Protein AF-M6HQH5-F1 (afdb_monomer_lite)

Organism: NCBI:txid1001601

Sequence (99 aa):
MQAGFLMLETGLSRLKNTINVAVKNLMDYIVGTIAFFSVGFALMFGLSYEGWIGTNHFFLTGLKTGKDFSFFYSKSRLWERRRQLFLERLLNVLNFLHI

Structure (mmCIF, N/CA/C/O backbone):
data_AF-M6HQH5-F1
#
_entry.id   AF-M6HQH5-F1
#
loop_
_atom_site.group_PDB
_atom_site.id
_atom_site.type_symbol
_atom_site.label_atom_id
_atom_site.label_alt_id
_atom_site.label_comp_id
_atom_site.label_asym_id
_atom_site.label_entity_id
_atom_site.label_seq_id
_atom_site.pdbx_PDB_ins_code
_atom_site.Cartn_x
_atom_site.Cartn_y
_atom_site.Cartn_z
_atom_site.occupancy
_atom_site.B_iso_or_equiv
_atom_site.auth_seq_id
_atom_site.auth_comp_id
_atom_site.auth_asym_id
_atom_site.auth_atom_id
_atom_site.pdbx_PDB_model_num
ATOM 1 N N . MET A 1 1 ? -3.352 6.024 3.872 1.00 77.62 1 MET A N 1
ATOM 2 C CA . MET A 1 1 ? -4.691 6.665 3.884 1.00 77.62 1 MET A CA 1
ATOM 3 C C . MET A 1 1 ? -5.801 5.655 4.172 1.00 77.62 1 MET A C 1
ATOM 5 O O . MET A 1 1 ? -6.638 5.957 5.005 1.00 77.62 1 MET A O 1
ATOM 9 N N . GLN A 1 2 ? -5.757 4.454 3.582 1.00 69.19 2 GLN A N 1
ATOM 10 C CA . GLN A 1 2 ? -6.715 3.348 3.788 1.00 69.19 2 GLN A CA 1
ATOM 11 C C . GLN A 1 2 ? -7.039 3.040 5.270 1.00 69.19 2 GLN A C 1
ATOM 13 O O . GLN A 1 2 ? -8.203 2.992 5.641 1.00 69.19 2 GLN A O 1
ATOM 18 N N . ALA A 1 3 ? -6.031 2.952 6.149 1.00 75.00 3 ALA A N 1
ATOM 19 C CA . ALA A 1 3 ? -6.250 2.675 7.578 1.00 75.00 3 ALA A CA 1
ATOM 20 C C . ALA A 1 3 ? -7.000 3.790 8.342 1.00 75.00 3 ALA A C 1
ATOM 22 O O . ALA A 1 3 ? -7.769 3.504 9.253 1.00 75.00 3 ALA A O 1
ATOM 23 N N . GLY A 1 4 ? -6.800 5.059 7.968 1.00 78.62 4 GLY A N 1
ATOM 24 C CA . GLY A 1 4 ? -7.497 6.186 8.601 1.00 78.62 4 GLY A CA 1
ATOM 25 C C . GLY A 1 4 ? -8.951 6.298 8.145 1.00 78.62 4 GLY A C 1
ATOM 26 O O . GLY A 1 4 ? -9.834 6.555 8.955 1.00 78.62 4 GLY A O 1
ATOM 27 N N . PHE A 1 5 ? -9.208 6.035 6.861 1.00 76.44 5 PHE A N 1
ATOM 28 C CA . PHE A 1 5 ? -10.564 5.981 6.315 1.00 76.44 5 PHE A CA 1
ATOM 29 C C . PHE A 1 5 ? -11.361 4.816 6.915 1.00 76.44 5 PHE A C 1
ATOM 31 O O . PHE A 1 5 ? -12.475 5.021 7.381 1.00 76.44 5 PHE A O 1
ATOM 38 N N . LEU A 1 6 ? -10.735 3.641 7.032 1.00 79.81 6 LEU A N 1
ATOM 39 C CA . LEU A 1 6 ? -11.294 2.482 7.725 1.00 79.81 6 LEU A CA 1
ATOM 40 C C . LEU A 1 6 ? -11.733 2.830 9.156 1.00 79.81 6 LEU A C 1
ATOM 42 O O . LEU A 1 6 ? -12.853 2.511 9.540 1.00 79.81 6 LEU A O 1
ATOM 46 N N . MET A 1 7 ? -10.882 3.487 9.951 1.00 79.94 7 MET A N 1
ATOM 47 C CA . MET A 1 7 ? -11.209 3.849 11.339 1.00 79.94 7 MET A CA 1
ATOM 48 C C . MET A 1 7 ? -12.382 4.837 11.427 1.00 79.94 7 MET A C 1
ATOM 50 O O . MET A 1 7 ? -13.250 4.693 12.285 1.00 79.94 7 MET A O 1
ATOM 54 N N . LEU A 1 8 ? -12.440 5.815 10.520 1.00 82.81 8 LEU A N 1
ATOM 55 C CA . LEU A 1 8 ? -13.539 6.781 10.465 1.00 82.81 8 LEU A CA 1
ATOM 56 C C . LEU A 1 8 ? -14.853 6.127 10.014 1.00 82.81 8 LEU A C 1
ATOM 58 O O . LEU A 1 8 ? -15.891 6.338 10.634 1.00 82.81 8 LEU A O 1
ATOM 62 N N . GLU A 1 9 ? -14.821 5.296 8.975 1.00 77.06 9 GLU A N 1
ATOM 63 C CA . GLU A 1 9 ? -16.019 4.656 8.424 1.00 77.06 9 GLU A CA 1
ATOM 64 C C . GLU A 1 9 ? -16.584 3.588 9.371 1.00 77.06 9 GLU A C 1
ATOM 66 O O . GLU A 1 9 ? -17.797 3.469 9.551 1.00 77.06 9 GLU A O 1
ATOM 71 N N . THR A 1 10 ? -15.705 2.854 10.056 1.00 78.31 10 THR A N 1
ATOM 72 C CA . THR A 1 10 ? -16.108 1.901 11.097 1.00 78.31 10 THR A CA 1
ATOM 73 C C . THR A 1 10 ? -16.654 2.613 12.334 1.00 78.31 10 THR A C 1
ATOM 75 O O . THR A 1 10 ? -17.684 2.183 12.853 1.00 78.31 10 THR A O 1
ATOM 78 N N . GL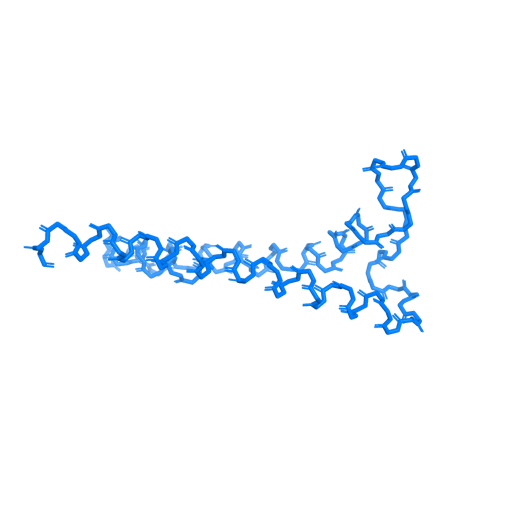Y A 1 11 ? -16.065 3.740 12.749 1.00 80.44 11 GLY A N 1
ATOM 79 C CA . GLY A 1 11 ? -16.539 4.548 13.879 1.00 80.44 11 GLY A CA 1
ATOM 80 C C . GLY A 1 11 ? -17.888 5.247 13.656 1.00 80.44 11 GLY A C 1
ATOM 81 O O . GLY A 1 11 ? -18.633 5.447 14.612 1.00 80.44 11 GLY A O 1
ATOM 82 N N . LEU A 1 12 ? -18.236 5.576 12.407 1.00 78.19 12 LEU A N 1
ATOM 83 C CA . LEU A 1 12 ? -19.527 6.184 12.043 1.00 78.19 12 LEU A CA 1
ATOM 84 C C . LEU A 1 12 ? -20.623 5.150 11.725 1.00 78.19 12 LEU A C 1
ATOM 86 O O . LEU A 1 12 ? -21.802 5.492 11.610 1.00 78.19 12 LEU A O 1
ATOM 90 N N . SER A 1 13 ? -20.256 3.876 11.580 1.00 75.88 13 SER A N 1
ATOM 91 C CA . SER A 1 13 ? -21.199 2.795 11.289 1.00 75.88 13 SER A CA 1
ATOM 92 C C . SER A 1 13 ? -21.919 2.295 12.551 1.00 75.88 13 SER A C 1
ATOM 94 O O . SER A 1 13 ? -21.360 2.253 13.645 1.00 75.88 13 SER A O 1
ATOM 96 N N . ARG A 1 14 ? -23.180 1.861 12.416 1.00 78.38 14 ARG A N 1
ATOM 97 C CA . ARG A 1 14 ? -23.923 1.236 13.528 1.00 78.38 14 ARG A CA 1
ATOM 98 C C . ARG A 1 14 ? -23.223 -0.051 13.976 1.00 78.38 14 ARG A C 1
ATOM 100 O O . ARG A 1 14 ? -22.975 -0.908 13.132 1.00 78.38 14 ARG A O 1
ATOM 107 N N . LEU A 1 15 ? -23.082 -0.244 15.295 1.00 68.81 15 LEU A N 1
ATOM 108 C CA . LEU A 1 15 ? -22.401 -1.383 15.948 1.00 68.81 15 LEU A CA 1
ATOM 109 C C . LEU A 1 15 ? -22.713 -2.765 15.344 1.00 68.81 15 LEU A C 1
ATOM 111 O O . LEU A 1 15 ? -21.844 -3.626 15.267 1.00 68.81 15 LEU A O 1
ATOM 115 N N . LYS A 1 16 ? -23.952 -2.978 14.886 1.00 78.44 16 LYS A N 1
ATOM 116 C CA . LYS A 1 16 ? -24.411 -4.254 14.310 1.00 78.44 16 LYS A CA 1
ATOM 117 C C . LYS A 1 16 ? -23.807 -4.557 12.928 1.00 78.44 16 LYS A C 1
ATOM 119 O O . LYS A 1 16 ? -23.722 -5.716 12.550 1.00 78.44 16 LYS A O 1
ATOM 124 N N . ASN A 1 17 ? -23.384 -3.526 12.191 1.00 78.38 17 ASN A N 1
ATOM 125 C CA . ASN A 1 17 ? -22.846 -3.616 10.828 1.00 78.38 17 ASN A CA 1
ATOM 126 C C . ASN A 1 17 ? -21.380 -3.167 10.721 1.00 78.38 17 ASN A C 1
ATOM 128 O O . ASN A 1 17 ? -20.784 -3.304 9.652 1.00 78.38 17 ASN A O 1
ATOM 132 N N . THR A 1 18 ? -20.786 -2.669 11.808 1.00 77.25 18 THR A N 1
ATOM 133 C CA . THR A 1 18 ? -19.409 -2.158 11.847 1.00 77.25 18 THR A CA 1
ATOM 134 C C . THR A 1 18 ? -18.379 -3.169 11.372 1.00 77.25 18 THR A C 1
ATOM 136 O O . THR A 1 18 ? -17.514 -2.834 10.567 1.00 77.25 18 THR A O 1
ATOM 139 N N . ILE A 1 19 ? -18.514 -4.430 11.786 1.00 82.38 19 ILE A N 1
ATOM 140 C CA . ILE A 1 19 ? -17.605 -5.506 11.369 1.00 82.38 19 ILE A CA 1
ATOM 141 C C . ILE A 1 19 ? -17.691 -5.731 9.854 1.00 82.38 19 ILE A C 1
ATOM 143 O O . ILE A 1 19 ? -16.672 -5.899 9.193 1.00 82.38 19 ILE A O 1
ATOM 147 N N . ASN A 1 20 ? -18.890 -5.668 9.275 1.00 85.00 20 ASN A N 1
ATOM 148 C CA . ASN A 1 20 ? -19.078 -5.909 7.847 1.00 85.00 20 ASN A CA 1
ATOM 149 C C . ASN A 1 20 ? -18.482 -4.781 6.984 1.00 85.00 20 ASN A C 1
ATOM 151 O O . ASN A 1 20 ? -17.968 -5.036 5.899 1.00 85.00 20 ASN A O 1
ATOM 155 N N . VAL A 1 21 ? -18.530 -3.537 7.469 1.00 83.94 21 VAL A N 1
ATOM 156 C CA . VAL A 1 21 ? -17.904 -2.376 6.811 1.00 83.94 21 VAL A CA 1
ATOM 157 C C . VAL A 1 21 ? -16.379 -2.420 6.957 1.00 83.94 21 VAL A C 1
ATOM 159 O O . VAL A 1 21 ? -15.659 -2.154 5.994 1.00 83.94 21 VAL A O 1
ATOM 162 N N . ALA A 1 22 ? -15.879 -2.828 8.129 1.00 81.25 22 ALA A N 1
ATOM 163 C CA . ALA A 1 22 ? -14.449 -2.995 8.376 1.00 81.25 22 ALA A CA 1
ATOM 164 C C . ALA A 1 22 ? -13.829 -4.059 7.460 1.00 81.25 22 ALA A C 1
ATOM 166 O O . AL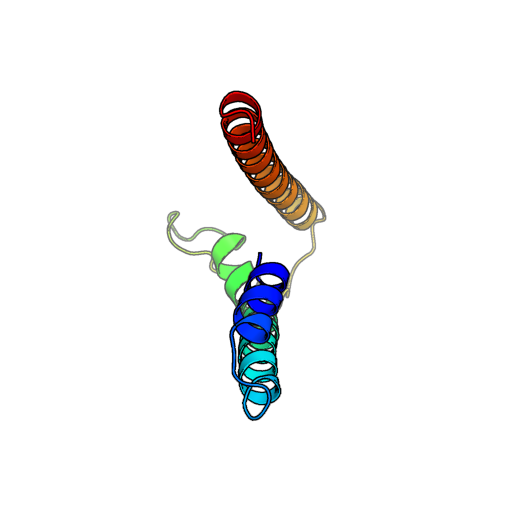A A 1 22 ? -12.797 -3.830 6.832 1.00 81.25 22 ALA A O 1
ATOM 167 N N . VAL A 1 23 ? -14.481 -5.221 7.363 1.00 85.56 23 VAL A N 1
ATOM 168 C CA . VAL A 1 23 ? -13.994 -6.355 6.570 1.00 85.56 23 VAL A CA 1
ATOM 169 C C . VAL A 1 23 ? -13.957 -6.013 5.084 1.00 85.56 23 VAL A C 1
ATOM 171 O O . VAL A 1 23 ? -12.982 -6.351 4.427 1.00 85.56 23 VAL A O 1
ATOM 174 N N . LYS A 1 24 ? -14.953 -5.302 4.545 1.00 82.88 24 LYS A N 1
ATOM 175 C CA . LYS A 1 24 ? -14.959 -4.906 3.125 1.00 82.88 24 LYS A CA 1
ATOM 176 C C . LYS A 1 24 ? -13.789 -3.991 2.772 1.00 82.88 24 LYS A C 1
ATOM 178 O O . LYS A 1 24 ? -13.018 -4.321 1.881 1.00 82.88 24 LYS A O 1
ATOM 183 N N . ASN A 1 25 ? -13.582 -2.925 3.543 1.00 83.88 25 ASN A N 1
ATOM 184 C CA . ASN A 1 25 ? -12.455 -2.014 3.335 1.00 83.88 25 ASN A CA 1
ATOM 185 C C . ASN A 1 25 ? -11.093 -2.704 3.506 1.00 83.88 25 ASN A C 1
ATOM 187 O O . ASN A 1 25 ? -10.135 -2.398 2.796 1.00 83.88 25 ASN A O 1
ATOM 191 N N . LEU A 1 26 ? -10.996 -3.663 4.431 1.00 86.06 26 LEU A N 1
ATOM 192 C CA . LEU A 1 26 ? -9.791 -4.472 4.581 1.00 86.06 26 LEU A CA 1
ATOM 193 C C . LEU A 1 26 ? -9.572 -5.398 3.375 1.00 86.06 26 LEU A C 1
ATOM 195 O O . LEU A 1 26 ? -8.446 -5.526 2.897 1.00 86.06 26 LEU A O 1
ATOM 199 N N . MET A 1 27 ? -10.631 -6.025 2.863 1.00 86.81 27 MET A N 1
ATOM 200 C CA . MET A 1 27 ? -10.556 -6.897 1.691 1.00 86.81 27 MET A CA 1
ATOM 201 C C . MET A 1 27 ? -10.179 -6.117 0.433 1.00 86.81 27 MET A C 1
ATOM 203 O O . MET A 1 27 ? -9.318 -6.577 -0.312 1.00 86.81 27 MET A O 1
ATOM 207 N N . ASP A 1 28 ? -10.720 -4.916 0.238 1.00 87.12 28 ASP A N 1
ATOM 208 C CA . ASP A 1 28 ? -10.347 -4.051 -0.885 1.00 87.12 28 ASP A CA 1
ATOM 209 C C . ASP A 1 28 ? -8.873 -3.628 -0.808 1.00 87.12 28 ASP A C 1
ATOM 211 O O . ASP A 1 28 ? -8.172 -3.596 -1.823 1.00 87.12 28 ASP A O 1
ATOM 215 N N . TYR A 1 29 ? -8.353 -3.388 0.401 1.00 86.38 29 TYR A N 1
ATOM 216 C CA . TYR A 1 29 ? -6.928 -3.131 0.603 1.00 86.38 29 TYR A CA 1
ATOM 217 C C . TYR A 1 29 ? -6.058 -4.345 0.242 1.00 86.38 29 TYR A C 1
ATOM 219 O O . TYR A 1 29 ? -5.044 -4.196 -0.447 1.00 86.38 29 TYR A O 1
ATOM 227 N N . ILE A 1 30 ? -6.443 -5.548 0.675 1.00 88.38 30 ILE A N 1
ATOM 228 C CA . ILE A 1 30 ? -5.684 -6.780 0.419 1.00 88.38 30 ILE A CA 1
ATOM 229 C C . ILE A 1 30 ? -5.712 -7.133 -1.071 1.00 88.38 30 ILE A C 1
ATOM 231 O O . ILE A 1 30 ? -4.659 -7.332 -1.678 1.00 88.38 30 ILE A O 1
ATOM 235 N N . VAL A 1 31 ? -6.899 -7.163 -1.677 1.00 89.44 31 VAL A N 1
ATOM 236 C CA . VAL A 1 31 ? -7.082 -7.489 -3.097 1.00 89.44 31 VAL A CA 1
ATOM 237 C C . VAL A 1 31 ? -6.393 -6.448 -3.975 1.00 89.44 31 VAL A C 1
ATOM 239 O O . VAL A 1 31 ? -5.668 -6.816 -4.899 1.00 89.44 31 VAL A O 1
ATOM 242 N N . GLY A 1 32 ? -6.527 -5.160 -3.648 1.00 86.31 32 GLY A N 1
ATOM 243 C CA . GLY A 1 32 ? -5.829 -4.083 -4.348 1.00 86.31 32 GLY A CA 1
ATOM 244 C C . GLY A 1 32 ? -4.307 -4.201 -4.247 1.00 86.31 32 GLY A C 1
ATOM 245 O O . GLY A 1 32 ? -3.609 -3.999 -5.240 1.00 86.31 32 GLY A O 1
ATOM 246 N N . THR A 1 33 ? -3.781 -4.595 -3.083 1.00 86.25 33 THR A N 1
ATOM 247 C CA . THR A 1 33 ? -2.340 -4.821 -2.890 1.00 86.25 33 THR A CA 1
ATOM 248 C C . THR A 1 33 ? -1.844 -5.985 -3.748 1.00 86.25 33 THR A C 1
ATOM 250 O O . THR A 1 33 ? -0.849 -5.839 -4.456 1.00 86.25 33 THR A O 1
ATOM 253 N N . ILE A 1 34 ? -2.550 -7.119 -3.747 1.00 86.69 34 ILE A N 1
ATOM 254 C CA . ILE A 1 34 ? -2.183 -8.292 -4.554 1.00 86.69 34 ILE A CA 1
ATOM 255 C C . ILE A 1 34 ? -2.236 -7.955 -6.050 1.00 86.69 34 ILE A C 1
ATOM 257 O O . ILE A 1 34 ? -1.265 -8.208 -6.760 1.00 86.69 34 ILE A O 1
ATOM 261 N N . ALA A 1 35 ? -3.315 -7.315 -6.512 1.00 86.62 35 ALA A N 1
ATOM 262 C CA . ALA A 1 35 ? -3.475 -6.894 -7.905 1.00 86.62 35 ALA A CA 1
ATOM 263 C C . ALA A 1 35 ? -2.376 -5.909 -8.349 1.00 86.62 35 ALA A C 1
ATOM 265 O O . ALA A 1 35 ? -1.853 -5.989 -9.469 1.00 86.62 35 ALA A O 1
ATOM 266 N N . PHE A 1 36 ? -1.983 -4.995 -7.456 1.00 83.06 36 PHE A N 1
ATOM 267 C CA . PHE A 1 36 ? -0.893 -4.059 -7.705 1.00 83.06 36 PHE A CA 1
ATOM 268 C C . PHE A 1 36 ? 0.455 -4.775 -7.841 1.00 83.06 36 PHE A C 1
ATOM 270 O O . PHE A 1 36 ? 1.201 -4.480 -8.770 1.00 83.06 36 PHE A O 1
ATOM 277 N N . PHE A 1 37 ? 0.763 -5.747 -6.983 1.00 79.31 37 PHE A N 1
ATOM 278 C CA . PHE A 1 37 ? 2.015 -6.502 -7.090 1.00 79.31 37 PHE A CA 1
ATOM 279 C C . PHE A 1 37 ? 2.055 -7.447 -8.297 1.00 79.31 37 PHE A C 1
ATOM 281 O O . PHE A 1 37 ? 3.123 -7.634 -8.878 1.00 79.31 37 PHE A O 1
ATOM 288 N N . SER A 1 38 ? 0.921 -8.018 -8.713 1.00 78.94 38 SER A N 1
ATOM 289 C CA . SER A 1 38 ? 0.876 -8.923 -9.868 1.00 78.94 38 SER A CA 1
ATOM 290 C C . SER A 1 38 ? 0.979 -8.195 -11.210 1.00 78.94 38 SER A C 1
ATOM 292 O O . SER A 1 38 ? 1.673 -8.667 -12.110 1.00 78.94 38 SER A O 1
ATOM 294 N N . VAL A 1 39 ? 0.291 -7.057 -11.363 1.00 79.38 39 VAL A N 1
ATOM 295 C CA . VAL A 1 39 ? 0.133 -6.379 -12.667 1.00 79.38 39 VAL A CA 1
ATOM 296 C C . VAL A 1 39 ? 0.419 -4.880 -12.583 1.00 79.38 39 VAL A C 1
ATOM 298 O O . VAL A 1 39 ? 1.056 -4.327 -13.477 1.00 79.38 39 VAL A O 1
ATOM 301 N N . GLY A 1 40 ? 0.010 -4.207 -11.504 1.00 78.31 40 GLY A N 1
ATOM 302 C CA . GLY A 1 40 ? 0.199 -2.757 -11.356 1.00 78.31 40 GLY A CA 1
ATOM 303 C C . GLY A 1 40 ? 1.667 -2.315 -11.377 1.00 78.31 40 GLY A C 1
ATOM 304 O O . GLY A 1 40 ? 2.001 -1.306 -11.997 1.00 78.31 40 GLY A O 1
ATOM 305 N N . PHE A 1 41 ? 2.561 -3.096 -10.770 1.00 77.31 41 PHE A N 1
ATOM 306 C CA . PHE A 1 41 ? 3.998 -2.836 -10.783 1.00 77.31 41 PHE A CA 1
ATOM 307 C C . PHE A 1 41 ? 4.576 -2.915 -12.204 1.00 77.31 41 PHE A C 1
ATOM 309 O O . PHE A 1 41 ? 5.342 -2.041 -12.607 1.00 77.31 41 PHE A O 1
ATOM 316 N N . ALA A 1 42 ? 4.148 -3.914 -12.980 1.00 75.88 42 ALA A N 1
ATOM 317 C CA . ALA A 1 42 ? 4.550 -4.099 -14.372 1.00 75.88 42 ALA A CA 1
ATOM 318 C C . ALA A 1 42 ? 4.092 -2.936 -15.260 1.00 75.88 42 ALA A C 1
ATOM 320 O O . ALA A 1 42 ? 4.855 -2.433 -16.074 1.00 75.88 42 ALA A O 1
ATOM 321 N N . LEU A 1 43 ? 2.867 -2.444 -15.062 1.00 76.12 43 LEU A N 1
ATOM 322 C CA . LEU A 1 43 ? 2.344 -1.326 -15.847 1.00 76.12 43 LEU A CA 1
ATOM 323 C C . LEU A 1 43 ? 3.026 0.008 -15.515 1.00 76.12 43 LEU A C 1
ATOM 325 O O . LEU A 1 43 ? 3.199 0.837 -16.405 1.00 76.12 43 LEU A O 1
ATOM 329 N N . MET A 1 44 ? 3.409 0.226 -14.252 1.00 73.00 44 MET A N 1
ATOM 330 C CA . MET A 1 44 ? 3.924 1.519 -13.780 1.00 73.00 44 MET A CA 1
ATOM 331 C C . MET A 1 44 ? 5.455 1.646 -13.847 1.00 73.00 44 MET A C 1
ATOM 333 O O . MET A 1 44 ? 5.969 2.760 -13.959 1.00 73.00 44 MET A O 1
ATOM 337 N N . PHE A 1 45 ? 6.178 0.527 -13.746 1.00 71.12 45 PHE A N 1
ATOM 338 C CA . PHE A 1 45 ? 7.648 0.470 -13.776 1.00 71.12 45 PHE A CA 1
ATOM 339 C C . PHE A 1 45 ? 8.202 -0.466 -14.858 1.00 71.12 45 PHE A C 1
ATOM 341 O O . PHE A 1 45 ? 9.415 -0.645 -14.947 1.00 71.12 45 PHE A O 1
ATOM 348 N N . GLY A 1 46 ? 7.338 -1.067 -15.678 1.00 70.19 46 GLY A N 1
ATOM 349 C CA . GLY A 1 46 ? 7.744 -1.833 -16.850 1.00 70.19 46 GLY A CA 1
ATOM 350 C C . GLY A 1 46 ? 8.418 -0.972 -17.910 1.00 70.19 46 GLY A C 1
ATOM 351 O O . GLY A 1 46 ? 8.279 0.251 -17.928 1.00 70.19 46 GLY A O 1
ATOM 352 N N . LEU A 1 47 ? 9.127 -1.631 -18.828 1.00 68.81 47 LEU A N 1
ATOM 353 C CA . LEU A 1 47 ? 9.660 -0.973 -20.019 1.00 68.81 47 LEU A CA 1
ATOM 354 C C . LEU A 1 47 ? 8.513 -0.329 -20.798 1.00 68.81 47 LEU A C 1
ATOM 356 O O . LEU A 1 47 ? 7.566 -1.011 -21.185 1.00 68.81 47 LEU A O 1
ATOM 360 N N . SER A 1 48 ? 8.601 0.984 -20.988 1.00 69.31 48 SER A N 1
ATOM 361 C CA . SER A 1 48 ? 7.569 1.764 -21.655 1.00 69.31 48 SER A CA 1
ATOM 362 C C . SER A 1 48 ? 7.483 1.389 -23.131 1.00 69.31 48 SER A C 1
ATOM 364 O O . SER A 1 48 ? 8.403 1.673 -23.897 1.00 69.31 48 SER A O 1
ATOM 366 N N . TYR A 1 49 ? 6.354 0.827 -23.552 1.00 63.81 49 TYR A N 1
ATOM 367 C CA . TYR A 1 49 ? 5.980 0.792 -24.959 1.00 63.81 49 TYR A CA 1
ATOM 368 C C . TYR A 1 49 ? 5.387 2.153 -25.327 1.00 63.81 49 TYR A C 1
ATOM 370 O O . TYR A 1 49 ? 4.342 2.557 -24.811 1.00 63.81 49 TYR A O 1
ATOM 378 N N . GLU A 1 50 ? 6.150 2.910 -26.116 1.00 70.00 50 GLU A N 1
ATOM 379 C CA . GLU A 1 50 ? 5.833 4.262 -26.607 1.00 70.00 50 GLU A CA 1
ATOM 380 C C . GLU A 1 50 ? 5.484 5.318 -25.535 1.00 70.00 50 GLU A C 1
ATOM 382 O O . GLU A 1 50 ? 5.004 6.401 -25.854 1.00 70.00 50 GLU A O 1
ATOM 387 N N . GLY A 1 51 ? 5.756 5.046 -24.254 1.00 65.44 51 GLY A N 1
ATOM 388 C CA . GLY A 1 51 ? 5.485 5.971 -23.142 1.00 65.44 51 GLY A CA 1
ATOM 389 C C . GLY A 1 51 ? 4.093 5.847 -22.514 1.00 65.44 51 GLY A C 1
ATOM 390 O O . GLY A 1 51 ? 3.802 6.578 -21.570 1.00 65.44 51 GLY A O 1
ATOM 391 N N . TRP A 1 52 ? 3.260 4.916 -22.988 1.00 65.81 52 TRP A N 1
ATOM 392 C CA . TRP A 1 52 ? 1.874 4.764 -22.526 1.00 65.81 52 TRP A CA 1
ATOM 393 C C . TRP A 1 52 ? 1.702 3.623 -21.521 1.00 65.81 52 TRP A C 1
ATOM 395 O O . TRP A 1 52 ? 0.962 3.766 -20.551 1.00 65.81 52 TRP A O 1
ATOM 405 N N . ILE A 1 53 ? 2.386 2.497 -21.735 1.00 69.25 53 ILE A N 1
ATOM 406 C CA . ILE A 1 53 ? 2.181 1.265 -20.960 1.00 69.25 53 ILE A CA 1
ATOM 407 C C . ILE A 1 53 ? 3.492 0.509 -20.744 1.00 69.25 53 ILE A C 1
ATOM 409 O O . ILE A 1 53 ? 4.284 0.352 -21.672 1.00 69.25 53 ILE A O 1
ATOM 413 N N . GLY A 1 54 ? 3.715 0.025 -19.519 1.00 70.50 54 GLY A N 1
ATOM 414 C CA . GLY A 1 54 ? 4.818 -0.878 -19.195 1.00 70.50 54 GLY A CA 1
ATOM 415 C C . GLY A 1 54 ? 4.529 -2.306 -19.669 1.00 70.50 54 GLY A C 1
ATOM 416 O O . GLY A 1 54 ? 3.504 -2.879 -19.303 1.00 70.50 54 GLY A O 1
ATOM 417 N N . THR A 1 55 ? 5.411 -2.892 -20.482 1.00 70.12 55 THR A N 1
ATOM 418 C CA . THR A 1 55 ? 5.193 -4.222 -21.096 1.00 70.12 55 THR A CA 1
ATOM 419 C C . THR A 1 55 ? 5.959 -5.365 -20.434 1.00 70.12 55 THR A C 1
ATOM 421 O O . THR A 1 55 ? 5.778 -6.516 -20.819 1.00 70.12 55 THR A O 1
ATOM 424 N N . ASN A 1 56 ? 6.801 -5.076 -19.439 1.00 64.19 56 ASN A N 1
ATOM 425 C CA . ASN A 1 56 ? 7.634 -6.062 -18.740 1.00 64.19 56 ASN A CA 1
ATOM 426 C C . ASN A 1 56 ? 7.420 -6.007 -17.214 1.00 64.19 56 ASN A C 1
ATOM 428 O O . ASN A 1 56 ? 6.896 -5.027 -16.696 1.00 64.19 56 ASN A O 1
ATOM 432 N N . HIS A 1 57 ? 7.882 -7.042 -16.497 1.00 68.19 57 HIS A N 1
ATOM 433 C CA . HIS A 1 57 ? 7.822 -7.199 -15.027 1.00 68.19 57 HIS A CA 1
ATOM 434 C C . HIS A 1 57 ? 6.473 -7.627 -14.423 1.00 68.19 57 HIS A C 1
ATOM 436 O O . HIS A 1 57 ? 6.199 -7.357 -13.251 1.00 68.19 57 HIS A O 1
ATOM 442 N N . PHE A 1 58 ? 5.650 -8.358 -15.181 1.00 70.00 58 PHE A N 1
ATOM 443 C CA . PHE A 1 58 ? 4.475 -9.044 -14.629 1.00 70.00 58 PHE A CA 1
ATOM 444 C C . PHE A 1 58 ? 4.893 -10.056 -13.553 1.00 70.00 58 PHE A C 1
ATOM 446 O O . PHE A 1 58 ? 5.909 -10.741 -13.686 1.00 70.00 58 PHE A O 1
ATOM 453 N N . PHE A 1 59 ? 4.138 -10.131 -12.455 1.00 66.88 59 PHE A N 1
ATOM 454 C CA . PHE A 1 59 ? 4.438 -11.000 -11.309 1.00 66.88 59 PHE A CA 1
ATOM 455 C C . PHE A 1 59 ? 5.848 -10.828 -10.715 1.00 66.88 59 PHE A C 1
ATOM 457 O O . PHE A 1 59 ? 6.407 -11.783 -10.182 1.00 66.88 59 PHE A O 1
ATOM 464 N N . L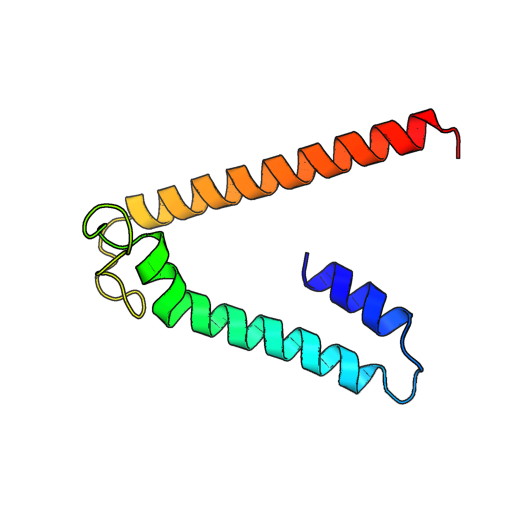EU A 1 60 ? 6.451 -9.635 -10.816 1.00 65.50 60 LEU A N 1
ATOM 465 C CA . LEU A 1 60 ? 7.811 -9.360 -10.317 1.00 65.50 60 LEU A CA 1
ATOM 466 C C . LEU A 1 60 ? 8.906 -10.220 -10.987 1.00 65.50 60 LEU A C 1
ATOM 468 O O . LEU A 1 60 ? 10.055 -10.240 -10.537 1.00 65.50 60 LEU A O 1
ATOM 472 N N . THR A 1 61 ? 8.586 -10.918 -12.081 1.00 62.41 61 THR A N 1
ATOM 473 C CA . THR A 1 61 ? 9.563 -11.738 -12.799 1.00 62.41 61 THR A CA 1
ATOM 474 C C . THR A 1 61 ? 10.570 -10.853 -13.541 1.00 62.41 61 THR A C 1
ATOM 476 O O . THR A 1 61 ? 10.228 -9.854 -14.176 1.00 62.41 61 THR A O 1
ATOM 479 N N . GLY A 1 62 ? 11.859 -11.187 -13.418 1.00 61.97 62 GLY A N 1
ATOM 480 C CA . GLY A 1 62 ? 12.945 -10.463 -14.088 1.00 61.97 62 GLY A CA 1
ATOM 481 C C . GLY A 1 62 ? 13.475 -9.217 -13.367 1.00 61.97 62 GLY A C 1
ATOM 482 O O . GLY A 1 62 ? 14.284 -8.501 -13.953 1.00 61.97 62 GLY A O 1
ATOM 483 N N . LEU A 1 63 ? 13.087 -8.966 -12.109 1.00 62.12 63 LEU A N 1
ATOM 484 C CA . LEU A 1 63 ? 13.698 -7.936 -11.256 1.00 62.12 63 LEU A CA 1
ATOM 485 C C . LEU A 1 63 ? 15.160 -8.289 -10.932 1.00 62.12 63 LEU A C 1
ATOM 487 O O . LEU A 1 63 ? 15.466 -8.868 -9.894 1.00 62.12 63 LEU A O 1
ATOM 491 N N . LYS A 1 64 ? 16.082 -7.978 -11.848 1.00 59.72 64 LYS A N 1
ATOM 492 C CA . LYS A 1 64 ? 17.522 -8.246 -11.684 1.00 59.72 64 LYS A CA 1
ATOM 493 C C . LYS A 1 64 ? 18.318 -7.040 -11.184 1.00 59.72 64 LYS A C 1
ATOM 495 O O . LYS A 1 64 ? 19.504 -7.175 -10.906 1.00 59.72 64 LYS A O 1
ATOM 500 N N . THR A 1 65 ? 17.708 -5.861 -11.078 1.00 60.94 65 THR A N 1
ATOM 501 C CA . THR A 1 65 ? 18.433 -4.610 -10.840 1.00 60.94 65 THR A CA 1
ATOM 502 C C . THR A 1 65 ? 17.857 -3.850 -9.647 1.00 60.94 65 THR A C 1
ATOM 504 O O . THR A 1 65 ? 16.731 -3.366 -9.666 1.00 60.94 65 THR A O 1
ATOM 507 N N . GLY A 1 66 ? 18.673 -3.675 -8.600 1.00 67.19 66 GLY A N 1
ATOM 5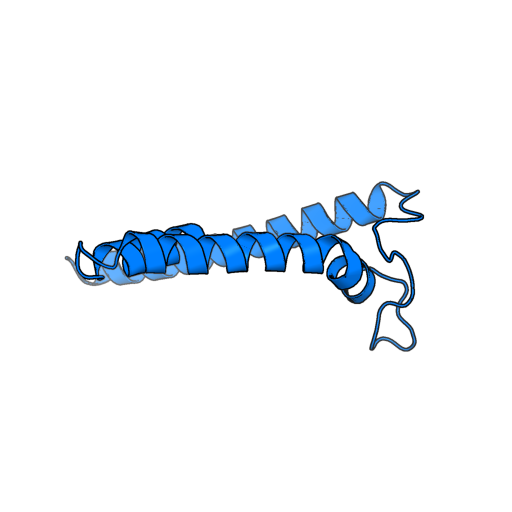08 C CA . GLY A 1 66 ? 18.322 -2.894 -7.405 1.00 67.19 66 GLY A CA 1
ATOM 509 C C . GLY A 1 66 ? 17.979 -1.423 -7.683 1.00 67.19 66 GLY A C 1
ATOM 510 O O . GLY A 1 66 ? 17.458 -0.745 -6.800 1.00 67.19 66 GLY A O 1
ATOM 511 N N . LYS A 1 67 ? 18.213 -0.926 -8.907 1.00 67.69 67 LYS A N 1
ATOM 512 C CA . LYS A 1 67 ? 17.812 0.422 -9.334 1.00 67.69 67 LYS A CA 1
ATOM 513 C C . LYS A 1 67 ? 16.296 0.558 -9.479 1.00 67.69 67 LYS A C 1
ATOM 515 O O . LYS A 1 67 ? 15.784 1.607 -9.111 1.00 67.69 67 LYS A O 1
ATOM 520 N N . ASP A 1 68 ? 15.577 -0.481 -9.903 1.00 70.62 68 ASP A N 1
ATOM 521 C CA . ASP A 1 68 ? 14.116 -0.410 -10.078 1.00 70.62 68 ASP A CA 1
ATOM 522 C C . ASP A 1 68 ? 13.415 -0.342 -8.716 1.00 70.62 68 ASP A C 1
ATOM 524 O O . ASP A 1 68 ? 12.538 0.491 -8.480 1.00 70.62 68 ASP A O 1
ATOM 528 N N . PHE A 1 69 ? 13.897 -1.144 -7.762 1.00 71.31 69 PHE A N 1
ATOM 529 C CA . PHE A 1 69 ? 13.427 -1.106 -6.379 1.00 71.31 69 PHE A CA 1
ATOM 530 C C . PHE A 1 69 ? 13.843 0.186 -5.658 1.00 71.31 69 PHE A C 1
ATOM 532 O O . PHE A 1 69 ? 13.045 0.777 -4.932 1.00 71.31 69 PHE A O 1
ATOM 539 N N . SER A 1 70 ? 15.068 0.676 -5.886 1.00 72.62 70 SER A N 1
ATOM 540 C CA . SER A 1 70 ? 15.538 1.955 -5.337 1.00 72.62 70 SER A CA 1
ATOM 541 C C . SER A 1 70 ? 14.757 3.147 -5.905 1.00 72.62 70 SER A C 1
ATOM 543 O O . SER A 1 70 ? 14.412 4.070 -5.166 1.00 72.62 70 SER A O 1
ATOM 545 N N . PHE A 1 71 ? 14.396 3.112 -7.190 1.00 72.94 71 PHE A N 1
ATOM 546 C CA . PHE A 1 71 ? 13.553 4.121 -7.825 1.00 72.94 71 PHE A CA 1
ATOM 547 C C . PHE A 1 71 ? 12.122 4.088 -7.282 1.00 72.94 71 PHE A C 1
ATOM 549 O O . PHE A 1 71 ? 11.589 5.142 -6.928 1.00 72.94 71 PHE A O 1
ATOM 556 N N . PHE A 1 72 ? 11.524 2.902 -7.125 1.00 75.75 72 PHE A N 1
ATOM 557 C CA . PHE A 1 72 ? 10.239 2.743 -6.439 1.00 75.75 72 PHE A CA 1
ATOM 558 C C . PHE A 1 72 ? 10.287 3.319 -5.020 1.00 75.75 72 PHE A C 1
ATOM 560 O O . PHE A 1 72 ? 9.434 4.129 -4.660 1.00 75.75 72 PHE A O 1
ATOM 567 N N . TYR A 1 73 ? 11.316 2.973 -4.243 1.00 74.75 73 TYR A N 1
ATOM 568 C CA . TYR A 1 73 ? 11.502 3.455 -2.873 1.00 74.75 73 TYR A CA 1
ATOM 569 C C . TYR A 1 73 ? 11.728 4.975 -2.793 1.00 74.75 73 TYR A C 1
ATOM 571 O O . TYR A 1 73 ? 11.223 5.661 -1.903 1.00 74.75 73 TYR A O 1
ATOM 579 N N . SER A 1 74 ? 12.462 5.544 -3.748 1.00 78.31 74 SER A N 1
ATOM 580 C CA . SER A 1 74 ? 12.659 6.991 -3.844 1.00 78.31 74 SER A CA 1
ATOM 581 C C . SER A 1 74 ? 11.346 7.710 -4.177 1.00 78.31 74 SER A C 1
ATOM 583 O O . SER A 1 74 ? 10.985 8.709 -3.545 1.00 78.31 74 SER A O 1
ATOM 585 N N . LYS A 1 75 ? 10.573 7.164 -5.123 1.00 69.94 75 LYS A N 1
ATOM 586 C CA . LYS A 1 75 ? 9.293 7.727 -5.566 1.00 69.94 75 LYS A CA 1
ATOM 587 C C . LYS A 1 75 ? 8.205 7.585 -4.500 1.00 69.94 75 LYS A C 1
ATOM 589 O O . LYS A 1 75 ? 7.442 8.531 -4.301 1.00 69.94 75 LYS A O 1
ATOM 594 N N . SER A 1 76 ? 8.185 6.478 -3.754 1.00 74.88 76 SER A N 1
ATOM 595 C CA . SER A 1 76 ? 7.296 6.302 -2.601 1.00 74.88 76 SER A CA 1
ATOM 596 C C . SER A 1 76 ? 7.616 7.309 -1.492 1.00 74.88 76 SER A C 1
ATOM 598 O O . SER A 1 76 ? 6.703 7.960 -0.987 1.00 74.88 76 SER A O 1
ATOM 600 N N . ARG A 1 77 ? 8.900 7.580 -1.209 1.00 76.19 77 ARG A N 1
ATOM 601 C CA . ARG A 1 77 ? 9.310 8.641 -0.269 1.00 76.19 77 ARG A CA 1
ATOM 602 C C . ARG A 1 77 ? 8.921 10.051 -0.705 1.00 76.19 77 ARG A C 1
ATOM 604 O O . ARG A 1 77 ? 8.615 10.888 0.146 1.00 76.19 77 ARG A O 1
ATOM 611 N N . LEU A 1 78 ? 8.956 10.352 -2.001 1.00 75.31 78 LEU A N 1
ATOM 612 C CA . LEU A 1 78 ? 8.486 11.642 -2.523 1.00 75.31 78 LEU A CA 1
ATOM 613 C C . LEU A 1 78 ? 6.970 11.795 -2.350 1.00 75.31 78 LEU A C 1
ATOM 615 O O . LEU A 1 78 ? 6.494 12.876 -2.004 1.00 75.31 78 LEU A O 1
ATOM 619 N N . TRP A 1 79 ? 6.226 10.706 -2.534 1.00 64.19 79 TRP A N 1
ATOM 620 C CA . TRP A 1 79 ? 4.789 10.647 -2.272 1.00 64.19 79 TRP A CA 1
ATOM 621 C C . TRP A 1 79 ? 4.460 10.840 -0.783 1.00 64.19 79 TRP A C 1
ATOM 623 O O . TRP A 1 79 ? 3.555 11.602 -0.444 1.00 64.19 79 TRP A O 1
ATOM 633 N N . GLU A 1 80 ? 5.239 10.228 0.112 1.00 75.56 80 GLU A N 1
ATOM 634 C CA . GLU A 1 80 ? 5.123 10.402 1.568 1.00 75.56 80 GLU A CA 1
ATOM 635 C C . GLU A 1 80 ? 5.373 11.856 1.995 1.00 75.56 80 GLU A C 1
ATOM 637 O O . GLU A 1 80 ? 4.597 12.431 2.757 1.00 75.56 80 GLU A O 1
ATOM 642 N N . ARG A 1 81 ? 6.417 12.490 1.443 1.00 72.25 81 ARG A N 1
ATOM 643 C CA . ARG A 1 81 ? 6.759 13.887 1.750 1.00 72.25 81 ARG A CA 1
ATOM 644 C C . ARG A 1 81 ? 5.694 14.871 1.288 1.00 72.25 81 ARG A C 1
ATOM 646 O O . ARG A 1 81 ? 5.372 15.806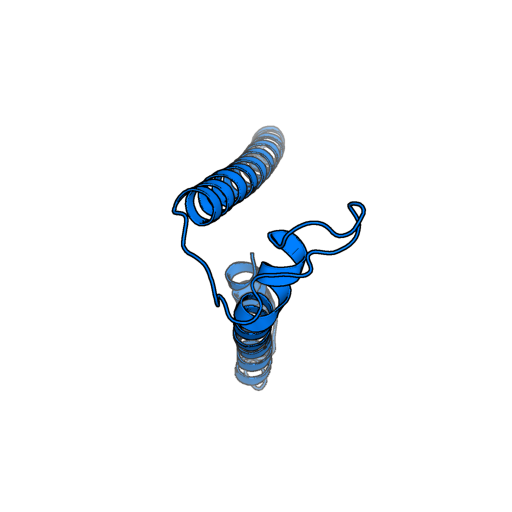 2.012 1.00 72.25 81 ARG A O 1
ATOM 653 N N . ARG A 1 82 ? 5.100 14.649 0.112 1.00 68.62 82 ARG A N 1
ATOM 654 C CA . ARG A 1 82 ? 3.976 15.473 -0.361 1.00 68.62 82 ARG A CA 1
ATOM 655 C C . ARG A 1 82 ? 2.740 15.324 0.528 1.00 68.62 82 ARG A C 1
ATOM 657 O O . ARG A 1 82 ? 2.052 16.315 0.755 1.00 68.62 82 ARG A O 1
ATOM 664 N N . ARG A 1 83 ? 2.489 14.130 1.079 1.00 66.56 83 ARG A N 1
ATOM 665 C CA . ARG A 1 83 ? 1.423 13.920 2.074 1.00 66.56 83 ARG A CA 1
ATOM 666 C C . ARG A 1 83 ? 1.698 14.656 3.386 1.00 66.56 83 ARG A C 1
ATOM 668 O O . ARG A 1 83 ? 0.782 15.275 3.915 1.00 66.56 83 ARG A O 1
ATOM 675 N N . GLN A 1 84 ? 2.935 14.645 3.879 1.00 67.81 84 GLN A N 1
ATOM 676 C CA . GLN A 1 84 ? 3.291 15.381 5.098 1.00 67.81 84 GLN A CA 1
ATOM 677 C C . GLN A 1 84 ? 3.185 16.898 4.917 1.00 67.81 84 GLN A C 1
ATOM 679 O O . GLN A 1 84 ? 2.595 17.562 5.758 1.00 67.81 84 GLN A O 1
ATOM 684 N N . LEU A 1 85 ? 3.618 17.433 3.774 1.00 75.00 85 LEU A N 1
ATOM 685 C CA . LEU A 1 85 ? 3.477 18.859 3.452 1.00 75.00 85 LEU A CA 1
ATOM 686 C C . LEU A 1 85 ? 2.016 19.320 3.377 1.00 75.0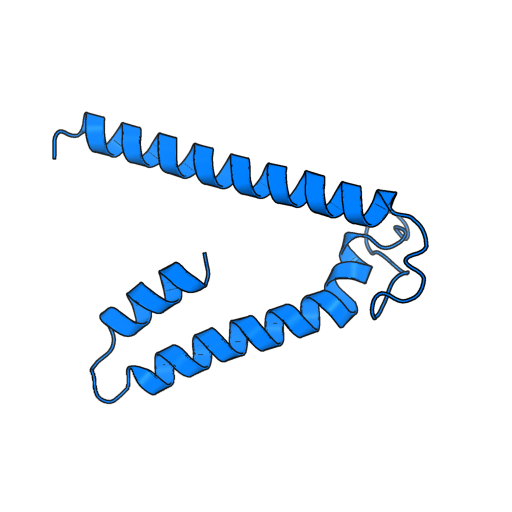0 85 LEU A C 1
ATOM 688 O O . LEU A 1 85 ? 1.703 20.458 3.723 1.00 75.00 85 LEU A O 1
ATOM 692 N N . PHE A 1 86 ? 1.112 18.457 2.912 1.00 73.69 86 PHE A N 1
ATOM 693 C CA . PHE A 1 86 ? -0.318 18.756 2.907 1.00 73.69 86 PHE A CA 1
ATOM 694 C C . PHE A 1 86 ? -0.886 18.798 4.331 1.00 73.69 86 PHE A C 1
ATOM 696 O O . PHE A 1 86 ? -1.621 19.723 4.660 1.00 73.69 86 PHE A O 1
ATOM 703 N N . LEU A 1 87 ? -0.501 17.845 5.186 1.00 67.62 87 LEU A N 1
ATOM 704 C CA . LEU A 1 87 ? -0.919 17.811 6.590 1.00 67.62 87 LEU A CA 1
ATOM 705 C C . LEU A 1 87 ? -0.362 18.992 7.386 1.00 67.62 87 LEU A C 1
ATOM 707 O O . LEU A 1 87 ? -1.109 19.602 8.138 1.00 67.62 87 LEU A O 1
ATOM 711 N N . GLU A 1 88 ? 0.899 19.368 7.174 1.00 79.62 88 GLU A N 1
ATOM 712 C CA . GLU A 1 88 ? 1.494 20.557 7.794 1.00 79.62 88 GLU A CA 1
ATOM 713 C C . GLU A 1 88 ? 0.799 21.846 7.349 1.00 79.62 88 GLU A C 1
ATOM 715 O O . GLU A 1 88 ? 0.535 22.725 8.166 1.00 79.62 88 GLU A O 1
ATOM 720 N N . ARG A 1 89 ? 0.432 21.958 6.066 1.00 78.38 89 ARG A N 1
ATOM 721 C CA . ARG A 1 89 ? -0.369 23.091 5.576 1.00 78.38 89 ARG A CA 1
ATOM 722 C C . ARG A 1 89 ? -1.757 23.132 6.208 1.00 78.38 89 ARG A C 1
ATOM 724 O O . ARG A 1 89 ? -2.245 24.214 6.509 1.00 78.38 89 ARG A O 1
ATOM 731 N N . LEU A 1 90 ? -2.377 21.979 6.429 1.00 72.69 90 LEU A N 1
ATOM 732 C CA . LEU A 1 90 ? -3.712 21.874 7.014 1.00 72.69 90 LEU A CA 1
ATOM 733 C C . LEU A 1 90 ? -3.695 22.175 8.525 1.00 72.69 90 LEU A C 1
ATOM 735 O O . LEU A 1 90 ? -4.548 22.910 9.012 1.00 72.69 90 LEU A O 1
ATOM 739 N N . LEU A 1 91 ? -2.673 21.696 9.239 1.00 75.38 91 LEU A N 1
ATOM 740 C CA . LEU A 1 91 ? -2.401 22.025 10.643 1.00 75.38 91 LEU A CA 1
ATOM 741 C C . LEU A 1 91 ? -2.093 23.510 10.844 1.00 75.38 91 LEU A C 1
ATOM 743 O O . LEU A 1 91 ? -2.594 24.107 11.790 1.00 75.38 91 LEU A O 1
ATOM 747 N N . ASN A 1 92 ? -1.329 24.130 9.943 1.00 78.38 92 ASN A N 1
ATOM 748 C CA . ASN A 1 92 ? -1.063 25.568 10.012 1.00 78.38 92 ASN A CA 1
ATOM 749 C C . ASN A 1 92 ? -2.323 26.412 9.777 1.00 78.38 92 ASN A C 1
ATOM 751 O O . ASN A 1 92 ? -2.484 27.444 10.420 1.00 78.38 92 ASN A O 1
ATOM 755 N N . VAL A 1 93 ? -3.238 25.974 8.906 1.00 75.81 93 VAL A N 1
ATOM 756 C CA . VAL A 1 93 ? -4.542 26.637 8.719 1.00 75.81 93 VAL A CA 1
ATOM 757 C C . VAL A 1 93 ? -5.426 26.486 9.961 1.00 75.81 93 VAL A C 1
ATOM 759 O O . VAL A 1 93 ? -6.081 27.445 10.356 1.00 75.81 93 VAL A O 1
ATOM 762 N N . LEU A 1 94 ? -5.414 25.317 10.604 1.00 71.62 94 LEU A N 1
ATOM 763 C CA . LEU A 1 94 ? -6.156 25.074 11.845 1.00 71.62 94 LEU A CA 1
ATOM 764 C C . LEU A 1 94 ? -5.608 25.893 13.024 1.00 71.62 94 LEU A C 1
ATOM 766 O O . LEU A 1 94 ? -6.384 26.561 13.697 1.00 71.62 94 LEU A O 1
ATOM 770 N N . ASN A 1 95 ? -4.286 25.939 13.215 1.00 73.69 95 ASN A N 1
ATOM 771 C CA . ASN A 1 95 ? -3.659 26.760 14.260 1.00 73.69 95 ASN A CA 1
ATOM 772 C C . ASN A 1 95 ? -3.868 28.270 14.039 1.00 73.69 95 ASN A C 1
ATOM 774 O O . ASN A 1 95 ? -3.920 29.029 15.002 1.00 73.69 95 ASN A O 1
ATOM 778 N N . PHE A 1 96 ? -4.012 28.722 12.789 1.00 74.12 96 PHE A N 1
ATOM 779 C CA . PHE A 1 96 ? -4.342 30.117 12.474 1.00 74.12 96 PHE A CA 1
ATOM 780 C C . PHE A 1 96 ? -5.800 30.479 12.814 1.00 74.12 96 PHE A C 1
ATOM 782 O O . PHE A 1 96 ? -6.111 31.648 13.025 1.00 74.12 96 PHE A O 1
ATOM 789 N N . LEU A 1 97 ? -6.690 29.486 12.897 1.00 69.50 97 LEU A N 1
ATOM 790 C CA . LEU A 1 97 ? -8.107 29.667 13.224 1.00 69.50 97 LEU A CA 1
ATOM 791 C C . LEU A 1 97 ? -8.408 29.666 14.734 1.00 69.50 97 LEU A C 1
ATOM 793 O O . LEU A 1 97 ? -9.562 29.874 15.096 1.00 69.50 97 LEU A O 1
ATOM 797 N N . HIS A 1 98 ? -7.398 29.501 15.600 1.00 59.69 98 HIS A N 1
ATOM 798 C CA . HIS A 1 98 ? -7.521 29.579 17.064 1.00 59.69 98 HIS A CA 1
ATOM 799 C C . HIS A 1 98 ? -8.714 28.773 17.629 1.00 59.69 98 HIS A C 1
ATOM 801 O O . HIS A 1 98 ? -9.504 29.265 18.438 1.00 59.69 98 HIS A O 1
ATOM 807 N N . ILE A 1 99 ? -8.815 27.516 17.189 1.00 55.94 99 ILE A N 1
ATOM 808 C CA . ILE A 1 99 ? -9.415 26.422 17.967 1.00 55.94 99 ILE A CA 1
ATOM 809 C C . ILE A 1 99 ? -8.265 25.576 18.501 1.00 55.94 99 ILE A C 1
ATOM 811 O O . ILE A 1 99 ? -7.345 25.297 17.698 1.00 55.94 99 ILE A O 1
#

Secondary structure (DSSP, 8-state):
-HHHHHHHHHHHS-TTTHHHHHHHHHHHHHHHHHHIIIIIHHHHHS-EETTTEE-S-GGGTT---HHHHHHHHHHHHHHHHHHHHHHHHHHHHHHHTT-

Foldseek 3Di:
DLVVVLVVVLVPDDPVCSVVSNVVSVVCVVVVVVCCQQPVLQFPQADDDVNHGHDDCGNNPPPPDVVSVVVVVVVVVVVVVVVVVVVVVVVVVVVVVPD

InterPro domains:
  IPR024041 Ammonium transporter AmtB-like domain [PF00909] (1-68)
  IPR029020 Ammonium/urea transporter [G3DSA:1.10.3430.10] (1-80)

Radius of gyration: 18.88 Å; chains: 1; bounding box: 43×42×45 Å

pLDDT: mean 74.61, std 7.4, range [55.94, 89.44]